Protein AF-A0A971FW76-F1 (afdb_monomer_lite)

Foldseek 3Di:
DDDDDPPPVVVPPPPPPPVQAPQEDQPQLPAAKWWFWDWDQPPVVRDIDIGTAQWIWHQHSRFWIWIWGADPVRDIDTQWTFGKAAPDSFKIKTQTQGGNDPDDHRWIKIWGWDADPVSQKIWIWIATPVGDIDITIIGGDDDDDPPPDPDDDPDDD

Structure (mmCIF, N/CA/C/O backbone):
data_AF-A0A971FW76-F1
#
_entry.id   AF-A0A971FW76-F1
#
loop_
_atom_site.group_PDB
_atom_site.id
_atom_site.type_symbol
_atom_site.label_atom_id
_atom_site.label_alt_id
_atom_site.label_comp_id
_atom_site.label_asym_id
_atom_site.label_entity_id
_atom_site.label_seq_id
_atom_site.pdbx_PDB_ins_code
_atom_site.Cartn_x
_atom_site.Cartn_y
_atom_site.Cartn_z
_atom_site.occupancy
_atom_site.B_iso_or_equiv
_atom_site.auth_seq_id
_atom_site.auth_comp_id
_atom_site.auth_asym_id
_atom_site.auth_atom_id
_atom_site.pdbx_PDB_model_num
ATOM 1 N N . MET A 1 1 ? 33.854 -49.299 -31.188 1.00 45.31 1 MET A N 1
ATOM 2 C CA . MET A 1 1 ? 33.799 -47.838 -31.469 1.00 45.31 1 MET A CA 1
ATOM 3 C C . MET A 1 1 ? 32.559 -47.597 -32.331 1.00 45.31 1 MET A C 1
ATOM 5 O O . MET A 1 1 ? 32.431 -48.303 -33.309 1.00 45.31 1 MET A O 1
ATOM 9 N N . LYS A 1 2 ? 31.585 -46.722 -32.056 1.00 44.00 2 LYS A N 1
ATOM 10 C CA . LYS A 1 2 ? 31.624 -45.377 -31.468 1.00 44.00 2 LYS A CA 1
ATOM 11 C C . LYS A 1 2 ? 30.320 -45.112 -30.683 1.00 44.00 2 LYS A C 1
ATOM 13 O O . LYS A 1 2 ? 29.250 -45.010 -31.266 1.00 44.00 2 LYS A O 1
ATOM 18 N N . ARG A 1 3 ? 30.441 -44.955 -29.361 1.00 52.47 3 ARG A N 1
ATOM 19 C CA . ARG A 1 3 ? 29.464 -44.281 -28.492 1.00 52.47 3 ARG A CA 1
ATOM 20 C C . ARG A 1 3 ? 29.578 -42.777 -28.744 1.00 52.47 3 ARG A C 1
ATOM 22 O O . ARG A 1 3 ? 30.496 -42.182 -28.196 1.00 52.47 3 ARG A O 1
ATOM 29 N N . LYS A 1 4 ? 28.732 -42.168 -29.577 1.00 52.41 4 LYS A N 1
ATOM 30 C CA . LYS A 1 4 ? 28.634 -40.698 -29.691 1.00 52.41 4 LYS A CA 1
ATOM 31 C C . LYS A 1 4 ? 27.266 -40.284 -30.245 1.00 52.41 4 LYS A C 1
ATOM 33 O O . LYS A 1 4 ? 27.187 -39.977 -31.423 1.00 52.41 4 LYS A O 1
ATOM 38 N N . SER A 1 5 ? 26.207 -40.302 -29.431 1.00 56.69 5 SER A N 1
ATOM 39 C CA . SER A 1 5 ? 25.064 -39.382 -29.630 1.00 56.69 5 SER A CA 1
ATOM 40 C C . SER A 1 5 ? 24.072 -39.363 -28.455 1.00 56.69 5 SER A C 1
ATOM 42 O O . SER A 1 5 ? 22.863 -39.372 -28.640 1.00 56.69 5 SER A O 1
ATOM 44 N N . ILE A 1 6 ? 24.565 -39.359 -27.215 1.00 56.38 6 ILE A N 1
ATOM 45 C CA . ILE A 1 6 ? 23.735 -39.047 -26.038 1.00 56.38 6 ILE A CA 1
ATOM 46 C C . ILE A 1 6 ? 24.463 -37.944 -25.282 1.00 56.38 6 ILE A C 1
ATOM 48 O O . ILE A 1 6 ? 25.078 -38.200 -24.259 1.00 56.38 6 ILE A O 1
ATOM 52 N N . LEU A 1 7 ? 24.551 -36.750 -25.863 1.00 54.66 7 LEU A N 1
ATOM 53 C CA . LEU A 1 7 ? 25.149 -35.593 -25.180 1.00 54.66 7 LEU A CA 1
ATOM 54 C C . LEU A 1 7 ? 24.599 -34.240 -25.659 1.00 54.66 7 LEU A C 1
ATOM 56 O O . LEU A 1 7 ? 25.025 -33.216 -25.144 1.00 54.66 7 LEU A O 1
ATOM 60 N N . LEU A 1 8 ? 23.634 -34.210 -26.591 1.00 50.28 8 LEU A N 1
ATOM 61 C CA . LEU A 1 8 ? 23.098 -32.946 -27.120 1.00 50.28 8 LEU A CA 1
ATOM 62 C C . LEU A 1 8 ? 21.711 -32.565 -26.571 1.00 50.28 8 LEU A C 1
ATOM 64 O O . LEU A 1 8 ? 21.300 -31.420 -26.700 1.00 50.28 8 LEU A O 1
ATOM 68 N N . SER A 1 9 ? 21.006 -33.481 -25.905 1.00 48.72 9 SER A N 1
ATOM 69 C CA . SER A 1 9 ? 19.658 -33.242 -25.362 1.00 48.72 9 SER A CA 1
ATOM 70 C C . SER A 1 9 ? 19.626 -32.744 -23.909 1.00 48.72 9 SER A C 1
ATOM 72 O O . SER A 1 9 ? 18.560 -32.395 -23.416 1.00 48.72 9 SER A O 1
ATOM 74 N N . VAL A 1 10 ? 20.772 -32.654 -23.224 1.00 52.72 10 VAL A N 1
ATOM 75 C CA . VAL A 1 10 ? 20.847 -32.167 -21.827 1.00 52.72 10 VAL A CA 1
ATOM 76 C C . VAL A 1 10 ? 21.120 -30.653 -21.748 1.00 52.72 10 VAL A C 1
ATOM 78 O O . VAL A 1 10 ? 20.934 -30.046 -20.699 1.00 52.72 10 VAL A O 1
ATOM 81 N N . LEU A 1 11 ? 21.478 -30.000 -22.860 1.00 50.06 11 LEU A N 1
ATOM 82 C CA . LEU A 1 11 ? 21.847 -28.576 -22.869 1.00 50.06 11 LEU A CA 1
ATOM 83 C C . LEU A 1 11 ? 20.645 -27.602 -22.898 1.00 50.06 11 LEU A C 1
ATOM 85 O O . LEU A 1 11 ? 20.834 -26.398 -22.770 1.00 50.06 11 LEU A O 1
ATOM 89 N N . LEU A 1 12 ? 19.410 -28.095 -23.051 1.00 49.81 12 LEU A N 1
ATOM 90 C CA . LEU A 1 12 ? 18.204 -27.253 -23.159 1.00 49.81 12 LEU A CA 1
ATOM 91 C C . LEU A 1 12 ? 17.473 -27.003 -21.826 1.00 49.81 12 LEU A C 1
ATOM 93 O O . LEU A 1 12 ? 16.486 -26.276 -21.812 1.00 49.81 12 LEU A O 1
ATOM 97 N N . MET A 1 13 ? 17.939 -27.560 -20.703 1.00 53.41 13 MET A N 1
ATOM 98 C CA . MET A 1 13 ? 17.270 -27.397 -19.398 1.00 53.41 13 MET A CA 1
ATOM 99 C C . MET A 1 13 ? 17.861 -26.300 -18.496 1.00 53.41 13 MET A C 1
ATOM 101 O O . MET A 1 13 ? 17.378 -26.112 -17.384 1.00 53.41 13 MET A O 1
ATOM 105 N N . SER A 1 14 ? 18.887 -25.563 -18.929 1.00 51.84 14 SER A N 1
ATOM 106 C CA . SER A 1 14 ? 19.728 -24.799 -17.993 1.00 51.84 14 SER A CA 1
ATOM 107 C C . SER A 1 14 ? 19.626 -23.271 -18.022 1.00 51.84 14 SER A C 1
ATOM 109 O O . SER A 1 14 ? 20.433 -22.639 -17.350 1.00 51.84 14 SER A O 1
ATOM 111 N N . VAL A 1 15 ? 18.661 -22.637 -18.704 1.00 51.62 15 VAL A N 1
ATOM 112 C CA . VAL A 1 15 ? 18.449 -21.181 -18.526 1.00 51.62 15 VAL A CA 1
ATOM 113 C C . VAL A 1 15 ? 16.982 -20.769 -18.668 1.00 51.62 15 VAL A C 1
ATOM 115 O O . VAL A 1 15 ? 16.616 -19.935 -19.489 1.00 51.62 15 VAL A O 1
ATOM 118 N N . VAL A 1 16 ? 16.118 -21.316 -17.819 1.00 48.31 16 VAL A N 1
ATOM 119 C CA . VAL A 1 16 ? 14.984 -20.519 -17.342 1.00 48.31 16 VAL A CA 1
ATOM 120 C C . VAL A 1 16 ? 15.162 -20.372 -15.843 1.00 48.31 16 VAL A C 1
ATOM 122 O O . VAL A 1 16 ? 14.453 -20.969 -15.041 1.00 48.31 16 VAL A O 1
ATOM 125 N N . SER A 1 17 ? 16.150 -19.572 -15.439 1.00 46.78 17 SER A N 1
ATOM 126 C CA . SER A 1 17 ? 16.066 -18.905 -14.145 1.00 46.78 17 SER A CA 1
ATOM 127 C C . SER A 1 17 ? 14.928 -17.894 -14.257 1.00 46.78 17 SER A C 1
ATOM 129 O O . SER A 1 17 ? 15.147 -16.695 -14.427 1.00 46.78 17 SER A O 1
ATOM 131 N N . VAL A 1 18 ? 13.690 -18.398 -14.237 1.00 49.69 18 VAL A N 1
ATOM 132 C CA . VAL A 1 18 ? 12.551 -17.600 -13.813 1.00 49.69 18 VAL A CA 1
ATOM 133 C C . VAL A 1 18 ? 12.975 -17.117 -12.439 1.00 49.69 18 VAL A C 1
ATOM 135 O O . VAL A 1 18 ? 13.162 -17.927 -11.530 1.00 49.69 18 VAL A O 1
ATOM 138 N N . PHE A 1 19 ? 13.215 -15.818 -12.302 1.00 51.91 19 PHE A N 1
ATOM 139 C CA . PHE A 1 19 ? 13.210 -15.176 -11.001 1.00 51.91 19 PHE A CA 1
ATOM 140 C C . PHE A 1 19 ? 11.798 -15.396 -10.461 1.00 51.91 19 PHE A C 1
ATOM 142 O O . PHE A 1 19 ? 10.895 -14.603 -10.717 1.00 51.91 19 PHE A O 1
ATOM 149 N N . ALA A 1 20 ? 11.572 -16.559 -9.848 1.00 50.69 20 ALA A N 1
ATOM 150 C CA . ALA A 1 20 ? 10.327 -16.900 -9.205 1.00 50.69 20 ALA A CA 1
ATOM 151 C C . ALA A 1 20 ? 10.217 -15.915 -8.053 1.00 50.69 20 ALA A C 1
ATOM 153 O O . ALA A 1 20 ? 10.894 -16.062 -7.034 1.00 50.69 20 ALA A O 1
ATOM 154 N N . GLN A 1 21 ? 9.463 -14.844 -8.286 1.00 55.81 21 GLN A N 1
ATOM 155 C CA . GLN A 1 21 ? 9.207 -13.838 -7.281 1.00 55.81 21 GLN A CA 1
ATOM 156 C C . GLN A 1 21 ? 8.674 -14.565 -6.052 1.00 55.81 21 GLN A C 1
ATOM 158 O O . GLN A 1 21 ? 7.716 -15.338 -6.145 1.00 55.81 21 GLN A O 1
ATOM 163 N N . LYS A 1 22 ? 9.347 -14.384 -4.916 1.00 65.38 22 LYS A N 1
ATOM 164 C CA . LYS A 1 22 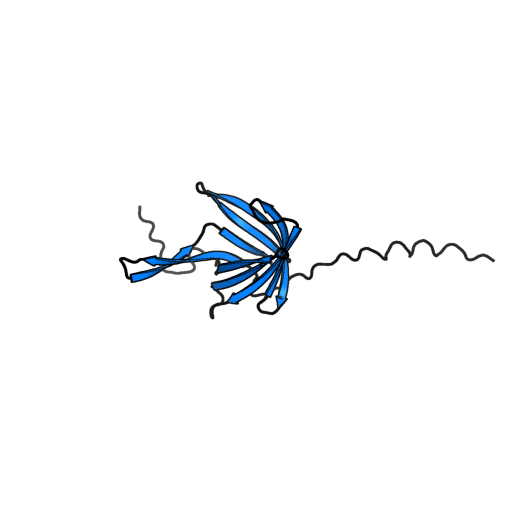? 8.951 -15.053 -3.688 1.00 65.38 22 LYS A CA 1
ATOM 165 C C . LYS A 1 22 ? 7.589 -14.497 -3.300 1.00 65.38 22 LYS A C 1
ATOM 167 O O . LYS A 1 22 ? 7.472 -13.316 -2.982 1.00 65.38 22 LYS A O 1
ATOM 172 N N . ALA A 1 23 ? 6.563 -15.342 -3.375 1.00 65.00 23 ALA A N 1
ATOM 173 C CA . ALA A 1 23 ? 5.240 -14.958 -2.918 1.00 65.00 23 ALA A CA 1
ATOM 174 C C . ALA A 1 23 ? 5.346 -14.477 -1.455 1.00 65.00 23 ALA A C 1
ATOM 176 O O . ALA A 1 23 ? 6.087 -15.086 -0.667 1.00 65.00 23 ALA A O 1
ATOM 177 N N . PRO A 1 24 ? 4.655 -13.385 -1.089 1.00 66.44 24 PRO A N 1
ATOM 178 C CA . PRO A 1 24 ? 4.588 -12.921 0.287 1.00 66.44 24 PRO A CA 1
ATOM 179 C C . PRO A 1 24 ? 4.187 -14.045 1.243 1.00 66.44 24 PRO A C 1
ATOM 181 O O . PRO A 1 24 ? 3.434 -14.954 0.886 1.00 66.44 24 PRO A O 1
ATOM 184 N N . LYS A 1 25 ? 4.664 -13.976 2.491 1.00 73.31 25 LYS A N 1
ATOM 185 C CA . LYS A 1 25 ? 4.143 -14.869 3.529 1.00 73.31 25 LYS A CA 1
ATOM 186 C C . LYS A 1 25 ? 2.648 -14.585 3.703 1.00 73.31 25 LYS A C 1
ATOM 188 O O . LYS A 1 25 ? 2.245 -13.423 3.733 1.00 73.31 25 LYS A O 1
ATOM 193 N N . ALA A 1 26 ? 1.837 -15.635 3.825 1.00 73.50 26 ALA A N 1
ATOM 194 C CA . ALA A 1 26 ? 0.380 -15.513 3.911 1.00 73.50 26 ALA A CA 1
ATOM 195 C C . ALA A 1 26 ? -0.106 -14.669 5.112 1.00 73.50 26 ALA A C 1
ATOM 197 O O . ALA A 1 26 ? -1.227 -14.171 5.092 1.00 73.50 26 ALA A O 1
ATOM 198 N N . ASP A 1 27 ? 0.737 -14.489 6.130 1.00 83.75 27 ASP A N 1
ATOM 199 C CA . ASP A 1 27 ? 0.510 -13.726 7.362 1.00 83.75 27 ASP A CA 1
ATOM 200 C C . ASP A 1 27 ? 1.131 -12.315 7.347 1.00 83.75 27 ASP A C 1
ATOM 202 O O . ASP A 1 27 ? 1.189 -11.642 8.375 1.00 83.75 27 ASP A O 1
ATOM 206 N N . SER A 1 28 ? 1.598 -11.843 6.190 1.00 92.12 28 SER A N 1
ATOM 207 C CA . SER A 1 28 ? 2.216 -10.525 6.060 1.00 92.12 28 SER A CA 1
ATOM 208 C C . SER A 1 28 ? 1.270 -9.389 6.495 1.00 92.12 28 SER A C 1
ATOM 210 O O . SER A 1 28 ? 0.143 -9.310 5.992 1.00 92.12 28 SER A O 1
ATOM 212 N N . PRO A 1 29 ? 1.715 -8.439 7.348 1.00 93.06 29 PRO A N 1
ATOM 213 C CA . PRO A 1 29 ? 0.866 -7.338 7.818 1.00 93.06 29 PRO A CA 1
ATOM 214 C C . PRO A 1 29 ? 0.445 -6.390 6.685 1.00 93.06 29 PRO A C 1
ATOM 216 O O . PRO A 1 29 ? -0.575 -5.703 6.793 1.00 93.06 29 PRO A O 1
ATOM 219 N N . PHE A 1 30 ? 1.201 -6.390 5.582 1.00 95.69 30 PHE A N 1
ATOM 220 C CA . PHE A 1 30 ? 0.953 -5.591 4.385 1.00 95.69 30 PHE A CA 1
ATOM 221 C C . PHE A 1 30 ? -0.253 -6.072 3.580 1.00 95.69 30 PHE A C 1
ATOM 223 O O . PHE A 1 30 ? -0.919 -5.255 2.945 1.00 95.69 30 PHE A O 1
ATOM 230 N N . ILE A 1 31 ? -0.557 -7.373 3.613 1.00 95.25 31 ILE A N 1
ATOM 231 C CA . ILE A 1 31 ? -1.648 -7.953 2.826 1.00 95.25 31 ILE A CA 1
ATOM 232 C C . ILE A 1 31 ? -2.974 -7.280 3.194 1.00 95.25 31 ILE A C 1
ATOM 234 O O . ILE A 1 31 ? -3.345 -7.158 4.370 1.00 95.25 31 ILE A O 1
ATOM 238 N N . GLY A 1 32 ? -3.706 -6.865 2.161 1.00 94.50 32 GLY A N 1
ATOM 239 C CA . GLY A 1 32 ? -5.030 -6.274 2.290 1.00 94.50 32 GLY A CA 1
ATOM 240 C C . GLY A 1 32 ? -5.293 -5.131 1.317 1.00 94.50 32 GLY A C 1
ATOM 241 O O . GLY A 1 32 ? -4.522 -4.856 0.395 1.00 94.50 32 GLY A O 1
ATOM 242 N N . ILE A 1 33 ? -6.426 -4.473 1.549 1.00 96.38 33 ILE A N 1
ATOM 243 C CA . ILE A 1 33 ? -6.822 -3.244 0.869 1.00 96.38 33 ILE A CA 1
ATOM 244 C C . ILE A 1 33 ? -6.593 -2.096 1.847 1.00 96.38 33 ILE A C 1
ATOM 246 O O . ILE A 1 33 ? -7.049 -2.135 2.989 1.00 96.38 33 ILE A O 1
ATOM 250 N N . TRP A 1 34 ? -5.891 -1.075 1.386 1.00 96.56 34 TRP A N 1
ATOM 251 C CA . TRP A 1 34 ? -5.495 0.088 2.159 1.00 96.56 34 TRP A CA 1
ATOM 252 C C . TRP A 1 34 ? -6.020 1.335 1.473 1.00 96.56 34 TRP A C 1
ATOM 254 O O . TRP A 1 34 ? -5.712 1.579 0.313 1.00 96.56 34 TRP A O 1
ATOM 264 N N . GLN A 1 35 ? -6.813 2.131 2.172 1.00 95.69 35 GLN A N 1
ATOM 265 C CA . GLN A 1 35 ? -7.321 3.394 1.659 1.00 95.69 35 GLN A CA 1
ATOM 266 C C . GLN A 1 35 ? -6.411 4.529 2.104 1.00 95.69 35 GLN A C 1
ATOM 268 O O . GLN A 1 35 ? -6.046 4.607 3.278 1.00 95.69 35 GLN A O 1
ATOM 273 N N . TYR A 1 36 ? -6.062 5.419 1.181 1.00 93.75 36 TYR A N 1
ATOM 274 C CA . TYR A 1 36 ? -5.328 6.623 1.531 1.00 93.75 36 TYR A CA 1
ATOM 275 C C . TYR A 1 36 ? -6.197 7.487 2.449 1.00 93.75 36 TYR A C 1
ATOM 277 O O . TYR A 1 36 ? -7.357 7.777 2.142 1.00 93.75 36 TYR A O 1
ATOM 285 N N . CYS A 1 37 ? -5.664 7.853 3.606 1.00 90.31 37 CYS A N 1
ATOM 286 C CA . CYS A 1 37 ? -6.378 8.613 4.617 1.00 90.31 37 CYS A CA 1
ATOM 287 C C . CYS A 1 37 ? -5.477 9.700 5.199 1.00 90.31 37 CYS A C 1
ATOM 289 O O . CYS A 1 37 ? -4.269 9.723 5.001 1.00 90.31 37 CYS A O 1
ATOM 291 N N . GLY A 1 38 ? -6.074 10.651 5.897 1.00 84.06 38 GLY A N 1
ATOM 292 C CA . GLY A 1 38 ? -5.356 11.742 6.533 1.00 84.06 38 GLY A CA 1
ATOM 293 C C . GLY A 1 38 ? -6.178 12.329 7.660 1.00 84.06 38 GLY A C 1
ATOM 294 O O . GLY A 1 38 ? -7.290 11.875 7.931 1.00 84.06 38 GLY A O 1
ATOM 295 N N . ALA A 1 39 ? -5.635 13.350 8.305 1.00 73.38 39 ALA A N 1
ATOM 296 C CA . ALA A 1 39 ? -6.377 14.133 9.272 1.00 73.38 39 ALA A CA 1
ATOM 297 C C . ALA A 1 39 ? -6.732 15.494 8.678 1.00 73.38 39 ALA A C 1
ATOM 299 O O . ALA A 1 39 ? -5.867 16.169 8.117 1.00 73.38 39 ALA A O 1
ATOM 300 N N . ARG A 1 40 ? -7.982 15.919 8.849 1.00 71.38 40 ARG A N 1
ATOM 301 C CA . ARG A 1 40 ? -8.367 17.322 8.709 1.00 71.38 40 ARG A CA 1
ATOM 302 C C . ARG A 1 40 ? -8.642 17.906 10.081 1.00 71.38 40 ARG A C 1
ATOM 304 O O . ARG A 1 40 ? -9.256 17.263 10.928 1.00 71.38 40 ARG A O 1
ATOM 311 N N . ILE A 1 41 ? -8.164 19.128 10.279 1.00 68.38 41 ILE A N 1
ATOM 312 C CA . ILE A 1 41 ? -8.475 19.921 11.462 1.00 68.38 41 ILE A CA 1
ATOM 313 C C . ILE A 1 41 ? -9.719 20.735 11.126 1.00 68.38 41 ILE A C 1
ATOM 315 O O . ILE A 1 41 ? -9.700 21.531 10.186 1.00 68.38 41 ILE A O 1
ATOM 319 N N . ASN A 1 42 ? -10.791 20.530 11.883 1.00 70.56 42 ASN A N 1
ATOM 320 C CA . ASN A 1 42 ? -11.929 21.432 11.885 1.00 70.56 42 ASN A CA 1
ATOM 321 C C . ASN A 1 42 ? -11.624 22.562 12.878 1.00 70.56 42 ASN A C 1
ATOM 323 O O . ASN A 1 42 ? -11.653 22.357 14.091 1.00 70.56 42 ASN A O 1
ATOM 327 N N . LEU A 1 43 ? -11.281 23.741 12.353 1.00 72.75 43 LEU A N 1
ATOM 328 C CA . LEU A 1 43 ? -10.873 24.895 13.162 1.00 72.75 43 LEU A CA 1
ATOM 329 C C . LEU A 1 43 ? -12.017 25.448 14.022 1.00 72.75 43 LEU A C 1
ATOM 331 O O . LEU A 1 43 ? -11.764 25.942 15.116 1.00 72.75 43 LEU A O 1
ATOM 335 N N . GLU A 1 44 ? -13.260 25.340 13.557 1.00 79.19 44 GLU A N 1
ATOM 336 C CA . GLU A 1 44 ? -14.432 25.849 14.277 1.00 79.19 44 GLU A CA 1
ATOM 337 C C . GLU A 1 44 ? -14.817 24.929 15.437 1.00 79.19 44 GLU A C 1
ATOM 339 O O . GLU A 1 44 ? -15.130 25.392 16.531 1.00 79.19 44 GLU A O 1
ATOM 344 N N . ALA A 1 45 ? -14.739 23.615 15.220 1.00 76.81 45 ALA A N 1
ATOM 345 C CA . ALA A 1 45 ? -15.073 22.619 16.234 1.00 76.81 45 ALA A CA 1
ATOM 346 C C . ALA A 1 45 ? -13.891 22.253 17.149 1.00 76.81 45 ALA A C 1
ATOM 348 O O . ALA A 1 45 ? -14.085 21.547 18.136 1.00 76.81 45 ALA A O 1
ATOM 349 N N . SER A 1 46 ? -12.667 22.699 16.834 1.00 78.88 46 SER A N 1
ATOM 350 C CA . SER A 1 46 ? -11.430 22.247 17.496 1.00 78.88 46 SER A CA 1
ATOM 351 C C . SER A 1 46 ? -11.290 20.716 17.528 1.00 78.88 46 SER A C 1
ATOM 353 O O . SER A 1 46 ? -10.713 20.149 18.456 1.00 78.88 46 SER A O 1
ATOM 355 N N . THR A 1 47 ? -11.825 20.032 16.512 1.00 74.81 47 THR A N 1
ATOM 356 C CA . THR A 1 47 ? -11.779 18.571 16.380 1.00 74.81 47 THR A CA 1
ATOM 357 C C . THR A 1 47 ? -10.876 18.143 15.229 1.00 74.81 47 THR A C 1
ATOM 359 O O . THR A 1 47 ? -10.663 18.865 14.251 1.00 74.81 47 THR A O 1
ATOM 362 N N . GLN A 1 48 ? -10.330 16.933 15.351 1.00 75.00 48 GLN A N 1
ATOM 363 C CA . GLN A 1 48 ? -9.566 16.277 14.299 1.00 75.00 48 GLN A CA 1
ATOM 364 C C . GLN A 1 48 ? -10.398 15.133 13.723 1.00 75.00 48 GLN A C 1
ATOM 366 O O . GLN A 1 48 ? -10.774 14.207 14.440 1.00 75.00 48 GLN A O 1
ATOM 371 N N . GLU A 1 49 ? -10.663 15.185 12.422 1.00 78.56 49 GLU A N 1
ATOM 372 C CA . GLU A 1 49 ? -11.432 14.165 11.715 1.00 78.56 49 GLU A CA 1
ATOM 373 C C . GLU A 1 49 ? -10.529 13.379 10.767 1.00 78.56 49 GLU A C 1
ATOM 375 O O . GLU A 1 49 ? -9.670 13.942 10.079 1.00 78.56 49 GLU A O 1
ATOM 380 N N . VAL A 1 50 ? -10.727 12.059 10.714 1.00 77.75 50 VAL A N 1
ATOM 381 C CA . VAL A 1 50 ? -10.069 11.221 9.709 1.00 77.75 50 VAL A CA 1
ATOM 382 C C . VAL A 1 50 ? -10.805 11.397 8.392 1.00 77.75 50 VAL A C 1
ATOM 384 O O . VAL A 1 50 ? -11.983 11.066 8.278 1.00 77.75 50 VAL A O 1
ATOM 387 N N . THR A 1 51 ? -10.096 11.880 7.380 1.00 85.12 51 THR A N 1
ATOM 388 C CA . THR A 1 51 ? -10.619 11.959 6.019 1.00 85.12 51 THR A CA 1
ATOM 389 C C . THR A 1 51 ? -10.053 10.854 5.163 1.00 85.12 51 THR A C 1
ATOM 391 O O . THR A 1 51 ? -8.849 10.600 5.188 1.00 85.12 51 THR A O 1
ATOM 394 N N . TYR A 1 52 ? -10.918 10.255 4.359 1.00 87.38 52 TYR A N 1
ATOM 395 C CA . TYR A 1 52 ? -10.570 9.181 3.448 1.00 87.38 52 TYR A CA 1
ATOM 396 C C . TYR A 1 52 ? -10.553 9.709 2.015 1.00 87.38 52 TYR A C 1
ATOM 398 O O . TYR A 1 52 ? -11.507 10.346 1.566 1.00 87.38 52 TYR A O 1
ATOM 406 N N . ALA A 1 53 ? -9.461 9.466 1.298 1.00 89.44 53 ALA A N 1
ATOM 407 C CA . ALA A 1 53 ? -9.352 9.789 -0.115 1.00 89.44 53 ALA A CA 1
ATOM 408 C C . ALA A 1 53 ? -9.971 8.677 -0.972 1.00 89.44 53 ALA A C 1
ATOM 410 O O . ALA A 1 53 ? -10.187 7.551 -0.522 1.00 89.44 53 ALA A O 1
ATOM 411 N N . SER A 1 54 ? -10.216 8.970 -2.248 1.00 90.88 54 SER A N 1
ATOM 412 C CA . SER A 1 54 ? -10.751 7.991 -3.198 1.00 90.88 54 SER A CA 1
ATOM 413 C C . SER A 1 54 ? -9.707 7.000 -3.730 1.00 90.88 54 SER A C 1
ATOM 415 O O . SER A 1 54 ? -9.996 6.285 -4.685 1.00 90.88 54 SER A O 1
ATOM 417 N N . VAL A 1 55 ? -8.507 6.961 -3.140 1.00 92.88 55 VAL A N 1
ATOM 418 C CA . VAL A 1 55 ? -7.357 6.164 -3.588 1.00 92.88 55 VAL A CA 1
ATOM 419 C C . VAL A 1 55 ? -7.152 4.959 -2.675 1.00 92.88 55 VAL A C 1
ATOM 421 O O . VAL A 1 55 ? -7.166 5.085 -1.451 1.00 92.88 55 VAL A O 1
ATOM 424 N N . PHE A 1 56 ? -6.919 3.801 -3.284 1.00 96.19 56 PHE A N 1
ATOM 425 C CA . PHE A 1 56 ? -6.735 2.517 -2.624 1.00 96.19 56 PHE A CA 1
ATOM 426 C C . PHE A 1 56 ? -5.464 1.842 -3.134 1.00 96.19 56 PHE A C 1
ATOM 428 O O . PHE A 1 56 ? -5.222 1.809 -4.337 1.00 96.19 56 PHE A O 1
ATOM 435 N N . LYS A 1 57 ? -4.690 1.257 -2.226 1.00 96.81 57 LYS A N 1
ATOM 436 C CA . LYS A 1 57 ? -3.572 0.353 -2.495 1.00 96.81 57 LYS A CA 1
ATOM 437 C C . LYS A 1 57 ? -3.990 -1.065 -2.122 1.00 96.81 57 LYS A C 1
ATOM 439 O O . LYS A 1 57 ? -4.549 -1.295 -1.052 1.00 96.81 57 LYS A O 1
ATOM 444 N N . ILE A 1 58 ? -3.731 -2.017 -3.005 1.00 97.38 58 ILE A N 1
ATOM 445 C CA . ILE A 1 58 ? -4.145 -3.412 -2.870 1.00 97.38 58 ILE A CA 1
ATOM 446 C C . ILE A 1 58 ? -2.893 -4.277 -2.949 1.00 97.38 58 ILE A C 1
ATOM 448 O O . ILE A 1 58 ? -2.232 -4.316 -3.987 1.00 97.38 58 ILE A O 1
ATOM 452 N N . LEU A 1 59 ? -2.589 -4.972 -1.854 1.00 96.75 59 LEU A N 1
ATOM 453 C CA . LEU A 1 59 ? -1.454 -5.884 -1.728 1.00 96.75 59 LEU A CA 1
ATOM 454 C C . LEU A 1 59 ? -1.997 -7.301 -1.556 1.00 96.75 59 LEU A C 1
ATOM 456 O O . LEU A 1 59 ? -2.536 -7.655 -0.504 1.00 96.75 59 LEU A O 1
ATOM 460 N N . GLN A 1 60 ? -1.917 -8.097 -2.622 1.00 94.75 60 GLN A N 1
ATOM 461 C CA . GLN A 1 60 ? -2.468 -9.449 -2.640 1.00 94.75 60 GLN A CA 1
ATOM 462 C C . GLN A 1 60 ? -1.486 -10.473 -2.043 1.00 94.75 60 GLN A C 1
ATOM 464 O O . GLN A 1 60 ? -0.273 -10.298 -2.185 1.00 94.75 60 GLN A O 1
ATOM 469 N N . PRO A 1 61 ? -1.982 -11.571 -1.435 1.00 92.88 61 PRO A N 1
ATOM 470 C CA . PRO A 1 61 ? -1.133 -12.642 -0.903 1.00 92.88 61 PRO A CA 1
ATOM 471 C C . PRO A 1 61 ? -0.239 -13.322 -1.946 1.00 92.88 61 PRO A C 1
ATOM 473 O O . PRO A 1 61 ? 0.793 -13.879 -1.596 1.00 92.88 61 PRO A O 1
ATOM 476 N N . ASP A 1 62 ? -0.623 -13.286 -3.223 1.00 92.62 62 ASP A N 1
ATOM 477 C CA . ASP A 1 62 ? 0.145 -13.860 -4.333 1.00 92.62 62 ASP A CA 1
ATOM 478 C C . ASP A 1 62 ? 1.244 -12.920 -4.864 1.00 92.62 62 ASP A C 1
ATOM 480 O O . ASP A 1 62 ? 1.894 -13.229 -5.861 1.00 92.62 62 ASP A O 1
ATOM 484 N N . GLY A 1 63 ? 1.465 -11.776 -4.208 1.00 94.06 63 GLY A N 1
ATOM 485 C CA . GLY A 1 63 ? 2.496 -10.809 -4.577 1.00 94.06 63 GLY A CA 1
ATOM 486 C C . GLY A 1 63 ? 2.061 -9.801 -5.634 1.00 94.06 63 GLY A C 1
ATOM 487 O O . GLY A 1 63 ? 2.886 -9.002 -6.065 1.00 94.06 63 GLY A O 1
ATOM 488 N N . LYS A 1 64 ? 0.793 -9.774 -6.058 1.00 95.88 64 LYS A N 1
ATOM 489 C CA . LYS A 1 64 ? 0.296 -8.728 -6.967 1.00 95.88 64 LYS A CA 1
ATOM 490 C C . LYS A 1 64 ? -0.001 -7.425 -6.228 1.00 95.88 64 LYS A C 1
ATOM 492 O O . LYS A 1 64 ? -0.501 -7.429 -5.100 1.00 95.88 64 LYS A O 1
ATOM 497 N N . LEU A 1 65 ? 0.301 -6.312 -6.889 1.00 96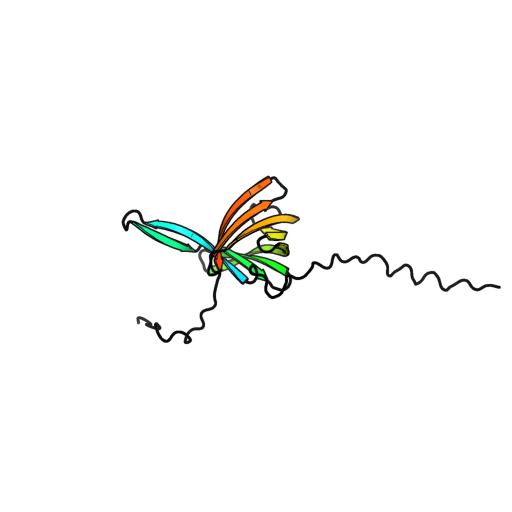.00 65 LEU A N 1
ATOM 498 C CA . LEU A 1 65 ? 0.093 -4.946 -6.417 1.00 96.00 65 LEU A CA 1
ATOM 499 C C . LEU A 1 65 ? -0.820 -4.201 -7.390 1.00 96.00 65 LEU A C 1
ATOM 501 O O . LEU A 1 65 ? -0.572 -4.200 -8.597 1.00 96.00 65 LEU A O 1
ATOM 505 N N . TYR A 1 66 ? -1.794 -3.477 -6.841 1.00 96.81 66 TYR A N 1
ATOM 506 C CA . TYR A 1 66 ? -2.584 -2.509 -7.594 1.00 96.81 66 TYR A CA 1
ATOM 507 C C . TYR A 1 66 ? -2.791 -1.227 -6.795 1.00 96.81 66 TYR A C 1
ATOM 509 O O . TYR A 1 66 ? -3.049 -1.294 -5.594 1.00 96.81 66 TYR A O 1
ATOM 517 N N . ASN A 1 67 ? -2.785 -0.075 -7.466 1.00 95.38 67 ASN A N 1
ATOM 518 C CA . ASN A 1 67 ? -3.411 1.129 -6.923 1.00 95.38 67 ASN A CA 1
ATOM 519 C C . ASN A 1 67 ? -4.633 1.490 -7.770 1.00 95.38 67 ASN A C 1
ATOM 521 O O . ASN A 1 67 ? -4.568 1.515 -9.001 1.00 95.38 67 ASN A O 1
ATOM 525 N N . MET A 1 68 ? -5.740 1.783 -7.100 1.00 95.25 68 MET A N 1
ATOM 526 C CA . MET A 1 68 ? -7.037 2.096 -7.688 1.00 95.25 68 MET A CA 1
ATOM 527 C C . MET A 1 68 ? -7.514 3.460 -7.201 1.00 95.25 68 MET A C 1
ATOM 529 O O . MET A 1 68 ? -7.283 3.821 -6.049 1.00 95.25 68 MET A O 1
ATOM 533 N N . GLN A 1 69 ? -8.219 4.200 -8.049 1.00 93.31 69 GLN A N 1
ATOM 534 C CA . GLN A 1 69 ? -8.895 5.430 -7.655 1.00 93.31 69 GLN A CA 1
ATOM 535 C C . GLN A 1 69 ? -10.357 5.426 -8.108 1.00 93.31 69 GLN A C 1
ATOM 537 O O . GLN A 1 69 ? -10.655 5.025 -9.235 1.00 93.31 69 GLN A O 1
ATOM 542 N N . PHE A 1 70 ? -11.261 5.910 -7.249 1.00 92.19 70 PHE A N 1
ATOM 543 C CA . PHE A 1 70 ? -12.614 6.283 -7.662 1.00 92.19 70 PHE A CA 1
ATOM 544 C C . PHE A 1 70 ? -12.658 7.728 -8.164 1.00 92.19 70 PHE A C 1
ATOM 546 O O . PHE A 1 70 ? -12.197 8.660 -7.493 1.00 92.19 70 PHE A O 1
ATOM 553 N N . GLY A 1 71 ? -13.241 7.903 -9.345 1.00 88.56 71 GLY A N 1
ATOM 554 C CA . GLY A 1 71 ? -13.557 9.189 -9.943 1.00 88.56 71 GLY A CA 1
ATOM 555 C C . GLY A 1 71 ? -14.908 9.755 -9.480 1.00 88.56 71 GLY A C 1
ATOM 556 O O . GLY A 1 71 ? -15.702 9.059 -8.840 1.00 88.56 71 GLY A O 1
ATOM 557 N N . PRO A 1 72 ? -15.217 11.013 -9.843 1.00 81.12 72 PRO A N 1
ATOM 558 C CA . PRO A 1 72 ? -16.378 11.750 -9.332 1.00 81.12 72 PRO A CA 1
ATOM 559 C C . PRO A 1 72 ? -17.754 11.146 -9.648 1.00 81.12 72 PRO A C 1
ATOM 561 O O . PRO A 1 72 ? -18.733 11.518 -9.011 1.00 81.12 72 PRO A O 1
ATOM 564 N N . LYS A 1 73 ? -17.862 10.242 -10.632 1.00 87.31 73 LYS A N 1
ATOM 565 C CA . LYS A 1 73 ? -19.129 9.592 -11.015 1.00 87.31 73 LYS A CA 1
ATOM 566 C C . LYS A 1 73 ? -19.104 8.081 -10.771 1.00 87.31 73 LYS A C 1
ATOM 568 O O . LYS A 1 73 ? -19.742 7.325 -11.496 1.00 87.31 73 LYS A O 1
ATOM 573 N N . GLY A 1 74 ? -18.322 7.637 -9.788 1.00 82.62 74 GLY A N 1
ATOM 574 C CA . GLY A 1 74 ? -18.232 6.226 -9.411 1.00 82.62 74 GLY A CA 1
ATOM 575 C C . GLY A 1 74 ? -17.423 5.361 -10.379 1.00 82.62 74 GLY A C 1
ATOM 576 O O . GLY A 1 74 ? -17.404 4.144 -10.219 1.00 82.62 74 GLY A O 1
ATOM 577 N N . GLN A 1 75 ? -16.731 5.951 -11.362 1.00 89.50 75 GLN A N 1
ATOM 578 C CA . GLN A 1 75 ? -15.759 5.194 -12.149 1.00 89.50 75 GLN A CA 1
ATOM 579 C C . GLN A 1 75 ? -14.627 4.729 -11.241 1.00 89.50 75 GLN A C 1
ATOM 581 O O . GLN A 1 75 ? -14.137 5.516 -10.439 1.00 89.50 75 GLN A O 1
ATOM 586 N N . ALA A 1 76 ? -14.174 3.495 -11.411 1.00 90.88 76 ALA A N 1
ATOM 587 C CA . ALA A 1 76 ? -12.945 3.011 -10.806 1.00 90.88 76 ALA A CA 1
ATOM 588 C C . ALA A 1 76 ? -11.919 2.774 -11.908 1.00 90.88 76 ALA A C 1
ATOM 590 O O . ALA A 1 76 ? -12.251 2.223 -12.958 1.00 90.88 76 ALA A O 1
ATOM 591 N N . PHE A 1 77 ? -10.676 3.172 -11.674 1.00 91.06 77 PHE A N 1
ATOM 592 C CA . PHE A 1 77 ? -9.577 2.842 -12.569 1.00 91.06 77 PHE A CA 1
ATOM 593 C C . PHE A 1 77 ? -8.352 2.427 -11.767 1.00 91.06 77 PHE A C 1
ATOM 595 O O . PHE A 1 77 ? -8.040 3.007 -10.725 1.00 91.06 77 PHE A O 1
ATOM 602 N N . PHE A 1 78 ? -7.661 1.407 -12.268 1.00 93.62 78 PHE A N 1
ATOM 603 C CA . PHE A 1 78 ? -6.348 1.025 -11.775 1.00 93.62 78 PHE A CA 1
ATOM 604 C C . PHE A 1 78 ? -5.313 1.906 -12.453 1.00 93.62 78 PHE A C 1
ATOM 606 O O . PHE A 1 78 ? -5.209 1.912 -13.677 1.00 93.62 78 PHE A O 1
ATOM 613 N N . PHE A 1 79 ? -4.572 2.670 -11.659 1.00 92.44 79 PHE A N 1
ATOM 614 C CA . PHE A 1 79 ? -3.510 3.531 -12.166 1.00 92.44 79 PHE A CA 1
ATOM 615 C C . PHE A 1 79 ? -2.121 2.997 -11.835 1.00 92.44 79 PHE A C 1
ATOM 617 O O . PHE A 1 79 ? -1.158 3.478 -12.415 1.00 92.44 79 PHE A O 1
ATOM 624 N N . VAL A 1 80 ? -2.002 1.987 -10.969 1.00 93.62 80 VAL A N 1
ATOM 625 C CA . VAL A 1 80 ? -0.774 1.198 -10.810 1.00 93.62 80 VAL A CA 1
ATOM 626 C C . VAL A 1 80 ? -1.109 -0.280 -10.920 1.00 93.62 80 VAL A C 1
ATOM 628 O O . VAL A 1 80 ? -2.053 -0.743 -10.284 1.00 93.62 80 VAL A O 1
ATOM 631 N N . GLU A 1 81 ? -0.301 -1.005 -11.686 1.00 95.19 81 GLU A N 1
ATOM 632 C CA . GLU A 1 81 ? -0.228 -2.467 -11.696 1.00 95.19 81 GLU A CA 1
ATOM 633 C C . GLU A 1 81 ? 1.236 -2.863 -11.514 1.00 95.19 81 GLU A C 1
ATOM 635 O O . GLU A 1 81 ? 2.142 -2.273 -12.115 1.00 95.19 81 GLU A O 1
ATOM 640 N N . GLY A 1 82 ? 1.482 -3.878 -10.699 1.00 94.81 82 GLY A N 1
ATOM 641 C CA . GLY A 1 82 ? 2.814 -4.413 -10.504 1.00 94.81 82 GLY A CA 1
ATOM 642 C C . GLY A 1 82 ? 2.808 -5.617 -9.589 1.00 94.81 82 GLY A C 1
ATOM 643 O O . GLY A 1 82 ? 1.792 -6.290 -9.392 1.00 94.81 82 GLY A O 1
ATOM 644 N N . THR A 1 83 ? 3.962 -5.864 -8.998 1.00 95.88 83 THR A N 1
ATOM 645 C CA . THR A 1 83 ? 4.116 -6.883 -7.973 1.00 95.88 83 THR A CA 1
ATOM 646 C C . THR A 1 83 ? 4.819 -6.303 -6.752 1.00 95.88 83 THR A C 1
ATOM 648 O O . THR A 1 83 ? 5.383 -5.209 -6.806 1.00 95.88 83 THR A O 1
ATOM 651 N N . TRP A 1 84 ? 4.760 -7.002 -5.626 1.00 95.44 84 TRP A N 1
ATOM 652 C CA . TRP A 1 84 ? 5.417 -6.594 -4.394 1.00 95.44 84 TRP A CA 1
ATOM 653 C C . TRP A 1 84 ? 6.070 -7.785 -3.693 1.00 95.44 84 TRP A C 1
ATOM 655 O O . TRP A 1 84 ? 5.623 -8.927 -3.815 1.00 95.44 84 TRP A O 1
ATOM 665 N N . GLU A 1 85 ? 7.147 -7.513 -2.966 1.00 94.00 85 GLU A N 1
ATOM 666 C CA . GLU A 1 85 ? 7.881 -8.510 -2.190 1.00 94.00 85 GLU A CA 1
ATOM 667 C C . GLU A 1 85 ? 8.253 -7.936 -0.825 1.00 94.00 85 GLU A C 1
ATOM 669 O O . GLU A 1 85 ? 8.881 -6.879 -0.733 1.00 94.00 85 GLU A O 1
ATOM 674 N N . GLN A 1 86 ? 7.874 -8.637 0.243 1.00 94.31 86 GLN A N 1
ATOM 675 C CA . GLN A 1 86 ? 8.245 -8.252 1.600 1.00 94.31 86 GLN A CA 1
ATOM 676 C C . GLN A 1 86 ? 9.747 -8.448 1.830 1.00 94.31 86 GLN A C 1
ATOM 678 O O . GLN A 1 86 ? 10.266 -9.552 1.675 1.00 94.31 86 GLN A O 1
ATOM 683 N N . THR A 1 87 ? 10.426 -7.389 2.267 1.00 92.94 87 THR A N 1
ATOM 684 C CA . THR A 1 87 ? 11.876 -7.377 2.501 1.00 92.94 87 THR A CA 1
ATOM 685 C C . THR A 1 87 ? 12.241 -7.410 3.987 1.00 92.94 87 THR A C 1
ATOM 687 O O . THR A 1 87 ? 13.310 -7.901 4.337 1.00 92.94 87 THR A O 1
ATOM 690 N N . SER A 1 88 ? 11.357 -6.942 4.874 1.00 92.69 88 SER A N 1
ATOM 691 C CA . SER A 1 88 ? 11.467 -7.085 6.336 1.00 92.69 88 SER A CA 1
ATOM 692 C C . SER A 1 88 ? 10.081 -7.023 6.993 1.00 92.69 88 SER A C 1
ATOM 694 O O . SER A 1 88 ? 9.066 -6.926 6.307 1.00 92.69 88 SER A O 1
ATOM 696 N N . ASP A 1 89 ? 10.009 -7.044 8.324 1.00 91.88 89 ASP A N 1
ATOM 697 C CA . ASP A 1 89 ? 8.742 -6.923 9.065 1.00 91.88 89 ASP A CA 1
ATOM 698 C C . ASP A 1 89 ? 8.007 -5.598 8.803 1.00 91.88 89 ASP A C 1
ATOM 700 O O . ASP A 1 89 ? 6.787 -5.521 8.914 1.00 91.88 89 ASP A O 1
ATOM 704 N N . ASN A 1 90 ? 8.745 -4.554 8.421 1.00 95.06 90 ASN A N 1
ATOM 705 C CA . ASN A 1 90 ? 8.233 -3.203 8.203 1.00 95.06 90 ASN A CA 1
ATOM 706 C C . ASN A 1 90 ? 8.615 -2.610 6.836 1.00 95.06 90 ASN A C 1
ATOM 708 O O . ASN A 1 90 ? 8.383 -1.424 6.601 1.00 95.06 90 ASN A O 1
ATOM 712 N N . THR A 1 91 ? 9.176 -3.414 5.928 1.00 95.75 91 THR A N 1
ATOM 713 C CA . THR A 1 91 ? 9.512 -2.969 4.572 1.00 95.75 91 THR A CA 1
ATOM 714 C C . THR A 1 91 ? 9.105 -3.973 3.505 1.00 95.75 91 THR A C 1
ATOM 716 O O . THR A 1 91 ? 9.105 -5.188 3.725 1.00 95.75 91 THR A O 1
ATOM 719 N N . TYR A 1 92 ? 8.802 -3.453 2.321 1.00 95.81 92 TYR A N 1
ATOM 720 C CA . TYR A 1 92 ? 8.628 -4.237 1.106 1.00 95.81 92 TYR A CA 1
ATOM 721 C C . TYR A 1 92 ? 9.082 -3.433 -0.117 1.00 95.81 92 TYR A C 1
ATOM 723 O O . TYR A 1 92 ? 9.252 -2.215 -0.055 1.00 95.81 92 TYR A O 1
ATOM 731 N N . THR A 1 93 ? 9.295 -4.115 -1.237 1.00 95.19 93 THR A N 1
ATOM 732 C CA . THR A 1 93 ? 9.618 -3.488 -2.524 1.00 95.19 93 THR A CA 1
ATOM 733 C C . THR A 1 93 ? 8.445 -3.641 -3.480 1.00 95.19 93 THR A C 1
ATOM 735 O O . THR A 1 93 ? 7.903 -4.735 -3.617 1.00 95.19 93 THR A O 1
ATOM 738 N N . GLU A 1 94 ? 8.060 -2.557 -4.147 1.00 94.44 94 GLU A N 1
ATOM 739 C CA . GLU A 1 94 ? 7.124 -2.559 -5.272 1.00 94.44 94 GLU A CA 1
ATOM 740 C C . GLU A 1 94 ? 7.902 -2.618 -6.585 1.00 94.44 94 GLU A C 1
ATOM 742 O O . GLU A 1 94 ? 8.846 -1.858 -6.796 1.00 94.44 94 GLU A O 1
ATOM 747 N N . HIS A 1 95 ? 7.474 -3.496 -7.483 1.00 92.69 95 HIS A N 1
ATOM 748 C CA . HIS A 1 95 ? 7.942 -3.600 -8.856 1.00 92.69 95 HIS A CA 1
ATOM 749 C C . HIS A 1 95 ? 6.817 -3.113 -9.767 1.00 92.69 95 HIS A C 1
ATOM 751 O O . HIS A 1 95 ? 5.920 -3.872 -10.141 1.00 92.69 95 HIS A O 1
ATOM 757 N N . VAL A 1 96 ? 6.833 -1.819 -10.082 1.00 90.88 96 VAL A N 1
ATOM 758 C CA . VAL A 1 96 ? 5.771 -1.170 -10.854 1.00 90.88 96 VAL A CA 1
ATOM 759 C C . VAL A 1 96 ? 5.915 -1.549 -12.321 1.00 90.88 96 VAL A C 1
ATOM 761 O O . VAL A 1 96 ? 6.899 -1.192 -12.962 1.00 90.88 96 VAL A O 1
ATOM 764 N N . LYS A 1 97 ? 4.918 -2.236 -12.876 1.00 91.38 97 LYS A N 1
ATOM 765 C CA . LYS A 1 97 ? 4.852 -2.581 -14.303 1.00 91.38 97 LYS A CA 1
ATOM 766 C C . LYS A 1 97 ? 4.190 -1.464 -15.104 1.00 91.38 97 LYS A C 1
ATOM 768 O O . LYS A 1 97 ? 4.635 -1.117 -16.193 1.00 91.38 97 LYS A O 1
ATOM 773 N N . THR A 1 98 ? 3.122 -0.882 -14.571 1.00 89.12 98 THR A N 1
ATOM 774 C CA . THR A 1 98 ? 2.360 0.178 -15.236 1.00 89.12 98 THR A CA 1
ATOM 775 C C . THR A 1 98 ? 2.003 1.264 -14.239 1.00 89.12 98 THR A C 1
ATOM 777 O O . THR A 1 98 ? 1.620 0.959 -13.112 1.00 89.12 98 THR A O 1
ATOM 78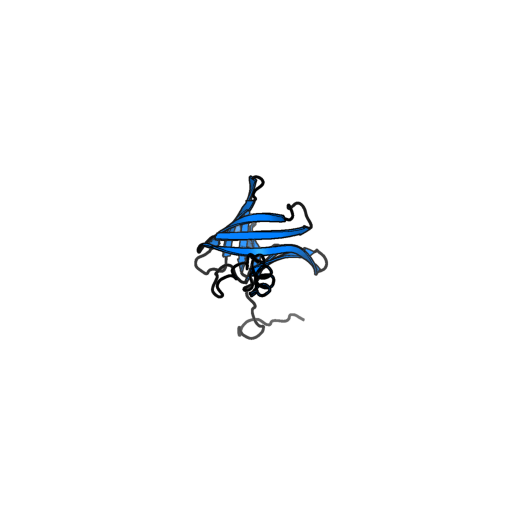0 N N . HIS A 1 99 ? 2.122 2.521 -14.671 1.00 88.00 99 HIS A N 1
ATOM 781 C CA . HIS A 1 99 ? 1.671 3.687 -13.925 1.00 88.00 99 HIS A CA 1
ATOM 782 C C . HIS A 1 99 ? 0.939 4.650 -14.873 1.00 88.00 99 HIS A C 1
ATOM 784 O O . HIS A 1 99 ? 1.560 5.294 -15.715 1.00 88.00 99 HIS A O 1
ATOM 790 N N . LEU A 1 100 ? -0.383 4.757 -14.751 1.00 82.00 100 LEU A N 1
ATOM 791 C CA . LEU A 1 100 ? -1.216 5.671 -15.533 1.00 82.00 100 LEU A CA 1
ATOM 792 C C . LEU A 1 100 ? -1.319 7.003 -14.777 1.00 82.00 100 LEU A C 1
ATOM 794 O O . LEU A 1 100 ? -2.207 7.203 -13.957 1.00 82.00 100 LEU A O 1
ATOM 798 N N . GLY A 1 101 ? -0.350 7.896 -14.975 1.00 73.81 101 GLY A N 1
ATOM 799 C CA . GLY A 1 101 ? -0.283 9.184 -14.280 1.00 73.81 101 GLY A CA 1
ATOM 800 C C . GLY A 1 101 ? 1.096 9.821 -14.416 1.00 73.81 101 GLY A C 1
ATOM 801 O O . GLY A 1 101 ? 1.750 9.653 -15.438 1.00 73.81 101 GLY A O 1
ATOM 802 N N . THR A 1 102 ? 1.553 10.521 -13.379 1.00 64.25 102 THR A N 1
ATOM 803 C CA . THR A 1 102 ? 2.885 11.158 -13.338 1.00 64.25 102 THR A CA 1
ATOM 804 C C . THR A 1 102 ? 4.005 10.245 -12.832 1.00 64.25 102 THR A C 1
ATOM 806 O O . THR A 1 102 ? 5.164 10.648 -12.840 1.00 64.25 102 THR A O 1
ATOM 809 N N . GLY A 1 103 ? 3.681 9.042 -12.356 1.00 67.00 103 GLY A N 1
ATOM 810 C CA . GLY A 1 103 ? 4.672 8.083 -11.874 1.00 67.00 103 GLY A CA 1
ATOM 811 C C . GLY A 1 103 ? 5.408 7.371 -13.008 1.00 67.00 103 GLY A C 1
ATOM 812 O O . GLY A 1 103 ? 4.937 7.309 -14.143 1.00 67.00 103 GLY A O 1
ATOM 813 N N . ILE A 1 104 ? 6.575 6.814 -12.683 1.00 67.81 104 ILE A N 1
ATOM 814 C CA . ILE A 1 104 ? 7.470 6.201 -13.666 1.00 67.81 104 ILE A CA 1
ATOM 815 C C . ILE A 1 104 ? 7.178 4.693 -13.768 1.00 67.81 104 ILE A C 1
ATOM 817 O O . ILE A 1 104 ? 7.404 3.964 -12.795 1.00 67.81 104 ILE A O 1
ATOM 821 N N . PRO A 1 105 ? 6.701 4.180 -14.919 1.00 75.94 105 PRO A N 1
ATOM 822 C CA . PRO A 1 105 ? 6.539 2.741 -15.122 1.00 75.94 105 PRO A CA 1
ATOM 823 C C . PRO A 1 105 ? 7.900 2.027 -15.112 1.00 75.94 105 PRO A C 1
ATOM 825 O O .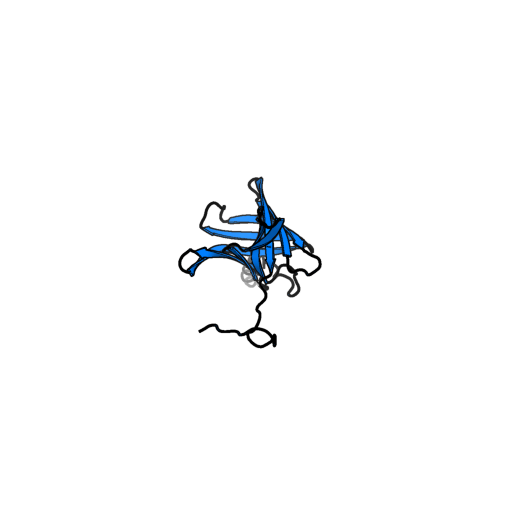 PRO A 1 105 ? 8.929 2.639 -15.381 1.00 75.94 105 PRO A O 1
ATOM 828 N N . ASN A 1 106 ? 7.914 0.717 -14.851 1.00 78.81 106 ASN A N 1
ATOM 829 C CA . ASN A 1 106 ? 9.131 -0.108 -14.775 1.00 78.81 106 ASN A CA 1
ATOM 830 C C . ASN A 1 106 ? 10.130 0.342 -13.692 1.00 78.81 106 ASN A C 1
ATOM 832 O O . ASN A 1 106 ? 11.342 0.193 -13.848 1.00 78.81 106 ASN A O 1
ATOM 836 N N . THR A 1 107 ? 9.613 0.867 -12.581 1.00 84.19 107 THR A N 1
ATOM 837 C CA . THR A 1 107 ? 10.408 1.389 -11.461 1.00 84.19 107 THR A CA 1
ATOM 838 C C . THR A 1 107 ? 10.288 0.492 -10.237 1.00 84.19 107 THR A C 1
ATOM 840 O O . THR A 1 107 ? 9.255 -0.145 -10.009 1.00 84.19 107 THR A O 1
ATOM 843 N N . LYS A 1 108 ? 11.353 0.455 -9.430 1.00 90.31 108 LYS A N 1
ATOM 844 C CA . LYS A 1 108 ? 11.312 -0.114 -8.082 1.00 90.31 108 LYS A CA 1
ATOM 845 C C . LYS A 1 108 ? 11.026 0.984 -7.064 1.00 90.31 108 LYS A C 1
ATOM 847 O O . LYS A 1 108 ? 11.738 1.990 -7.036 1.00 90.31 108 LYS A O 1
ATOM 852 N N . CYS A 1 109 ? 10.040 0.761 -6.205 1.00 89.88 109 CYS A N 1
ATOM 853 C CA . CYS A 1 109 ? 9.766 1.637 -5.069 1.00 89.88 109 CYS A CA 1
ATOM 854 C C . CYS A 1 109 ? 10.030 0.879 -3.771 1.00 89.88 109 CYS A C 1
ATOM 856 O O . CYS A 1 109 ? 9.486 -0.200 -3.548 1.00 89.88 109 CYS A O 1
ATOM 858 N N . TYR A 1 110 ? 10.869 1.448 -2.912 1.00 93.81 110 TYR A N 1
ATOM 859 C CA . TYR A 1 110 ? 11.156 0.895 -1.594 1.00 93.81 110 TYR A CA 1
ATOM 860 C C . TYR A 1 110 ? 10.188 1.494 -0.585 1.00 93.81 110 TYR A C 1
ATOM 862 O O . TYR A 1 110 ? 10.126 2.717 -0.430 1.00 93.81 110 TYR A O 1
ATOM 870 N N . MET A 1 111 ? 9.439 0.628 0.085 1.00 95.94 111 MET A N 1
ATOM 871 C CA . MET A 1 111 ? 8.362 1.003 0.988 1.00 95.94 111 MET A CA 1
ATOM 872 C C . MET A 1 111 ? 8.759 0.684 2.423 1.00 95.94 111 MET A C 1
ATOM 874 O O . MET A 1 111 ? 9.129 -0.448 2.729 1.00 95.94 111 MET A O 1
ATOM 878 N N . THR A 1 112 ? 8.622 1.665 3.312 1.00 96.94 112 THR A N 1
ATOM 879 C CA . THR A 1 112 ? 8.791 1.490 4.760 1.00 96.94 112 THR A CA 1
ATOM 880 C C . THR A 1 112 ? 7.507 1.891 5.460 1.00 96.94 112 THR A C 1
ATOM 882 O O . THR A 1 112 ? 7.045 3.016 5.286 1.00 96.94 112 THR A O 1
ATOM 885 N N . TRP A 1 113 ? 6.926 0.992 6.251 1.00 96.69 113 TRP A N 1
ATOM 886 C CA . TRP A 1 113 ? 5.666 1.233 6.949 1.00 96.69 113 TRP A CA 1
ATOM 887 C C . TRP A 1 113 ? 5.858 1.245 8.458 1.00 96.69 113 TRP A C 1
ATOM 889 O O . TRP A 1 113 ? 6.584 0.433 9.027 1.00 96.69 113 TRP A O 1
ATOM 899 N N . LYS A 1 114 ? 5.154 2.157 9.120 1.00 96.94 114 LYS A N 1
ATOM 900 C CA . LYS A 1 114 ? 4.997 2.189 10.573 1.00 96.94 114 LYS A CA 1
ATOM 901 C C . LYS A 1 114 ? 3.524 2.002 10.892 1.00 96.94 114 LYS A C 1
ATOM 903 O O . LYS A 1 114 ? 2.734 2.909 10.638 1.00 96.94 114 LYS A O 1
ATOM 908 N N . PHE A 1 115 ? 3.170 0.827 11.398 1.00 95.12 115 PHE A N 1
ATOM 909 C CA . PHE A 1 115 ? 1.797 0.489 11.763 1.00 95.12 115 PHE A CA 1
ATOM 910 C C . PHE A 1 115 ? 1.402 1.122 13.105 1.00 95.12 115 PHE A C 1
ATOM 912 O O . PHE A 1 115 ? 2.247 1.309 13.980 1.00 95.12 115 PHE A O 1
ATOM 919 N N . SER A 1 116 ? 0.118 1.443 13.264 1.00 93.56 116 SER A N 1
ATOM 920 C CA . SER A 1 116 ? -0.496 1.680 14.574 1.00 93.56 116 SER A CA 1
ATOM 921 C C . SER A 1 116 ? -0.543 0.389 15.393 1.00 93.56 116 SER A C 1
ATOM 923 O O . SER A 1 116 ? -0.428 -0.705 14.842 1.00 93.56 116 SER A O 1
ATOM 925 N N . GLU A 1 117 ? -0.752 0.508 16.706 1.00 91.88 117 GLU A N 1
ATOM 926 C CA . GLU A 1 117 ? -0.828 -0.645 17.619 1.00 91.88 117 GLU A CA 1
ATOM 927 C C . GLU A 1 117 ? -1.900 -1.666 17.212 1.00 91.88 117 GLU A C 1
ATOM 929 O O . GLU A 1 117 ? -1.680 -2.869 17.308 1.00 91.88 117 GLU A O 1
ATOM 934 N N . ASP A 1 118 ? -3.041 -1.196 16.699 1.00 89.50 118 ASP A N 1
ATOM 935 C CA . ASP A 1 118 ? -4.136 -2.043 16.214 1.00 89.50 118 ASP A CA 1
ATOM 936 C C . ASP A 1 118 ? -3.914 -2.598 14.792 1.00 89.50 118 ASP A C 1
ATOM 938 O O . ASP A 1 118 ? -4.738 -3.361 14.289 1.00 89.50 118 ASP A O 1
ATOM 942 N N . GLY A 1 119 ? -2.831 -2.200 14.113 1.00 90.62 119 GLY A N 1
ATOM 943 C CA . GLY A 1 119 ? -2.524 -2.590 12.736 1.00 90.62 119 GLY A CA 1
ATOM 944 C C . GLY A 1 119 ? -3.485 -2.037 11.675 1.00 90.62 119 GLY A C 1
ATOM 945 O O . GLY A 1 119 ? -3.392 -2.428 10.509 1.00 90.62 119 GLY A O 1
ATOM 946 N N . LYS A 1 120 ? -4.410 -1.137 12.042 1.00 90.88 120 LYS A N 1
ATOM 947 C CA . LYS A 1 120 ? -5.441 -0.599 11.136 1.00 90.88 120 LYS A CA 1
ATOM 948 C C . LYS A 1 120 ? -5.026 0.681 10.432 1.00 90.88 120 LYS A C 1
ATOM 950 O O . LYS A 1 120 ? -5.698 1.104 9.494 1.00 90.88 120 LYS A O 1
ATOM 955 N N . LYS A 1 121 ? -3.931 1.308 10.851 1.00 92.69 121 LYS A N 1
ATOM 956 C CA . LYS A 1 121 ? -3.343 2.474 10.193 1.00 92.69 121 LYS A CA 1
ATOM 957 C C . LYS A 1 121 ? -1.859 2.248 9.980 1.00 92.69 121 LYS A C 1
ATOM 959 O O . LYS A 1 121 ? -1.210 1.541 10.747 1.00 92.69 121 LYS A O 1
ATOM 964 N N . ALA A 1 122 ? -1.315 2.877 8.953 1.00 94.88 122 ALA A N 1
ATOM 965 C CA . ALA A 1 122 ? 0.114 2.885 8.722 1.00 94.88 122 ALA A CA 1
ATOM 966 C C . ALA A 1 122 ? 0.569 4.209 8.122 1.00 94.88 122 ALA A C 1
ATOM 968 O O . ALA A 1 122 ? -0.090 4.765 7.247 1.00 94.88 122 ALA A O 1
ATOM 969 N N . ILE A 1 123 ? 1.725 4.687 8.571 1.00 95.31 123 ILE A N 1
ATOM 970 C CA . ILE A 1 123 ? 2.490 5.714 7.867 1.00 95.31 123 ILE A CA 1
ATOM 971 C C . ILE A 1 123 ? 3.433 4.978 6.918 1.00 95.31 123 ILE A C 1
ATOM 973 O O . ILE A 1 123 ? 4.310 4.245 7.375 1.00 95.31 123 ILE A O 1
ATOM 977 N N . ALA A 1 124 ? 3.244 5.161 5.617 1.00 94.56 124 ALA A N 1
ATOM 978 C CA . ALA A 1 124 ? 4.045 4.570 4.559 1.00 94.56 124 ALA A CA 1
ATOM 979 C C . ALA A 1 124 ? 4.958 5.633 3.946 1.00 94.56 124 ALA A C 1
ATOM 981 O O . ALA A 1 124 ? 4.490 6.633 3.412 1.00 94.56 124 ALA A O 1
ATOM 982 N N . THR A 1 125 ? 6.265 5.414 3.988 1.00 94.12 125 THR A N 1
ATOM 983 C CA . THR A 1 125 ? 7.235 6.228 3.254 1.00 94.12 125 THR A CA 1
ATOM 984 C C . THR A 1 125 ? 7.674 5.458 2.022 1.00 94.12 125 THR A C 1
ATOM 986 O O . THR A 1 125 ? 8.148 4.326 2.150 1.00 94.12 125 THR A O 1
ATOM 989 N N . TYR A 1 126 ? 7.553 6.074 0.847 1.00 89.81 126 TYR A N 1
ATOM 990 C CA . TYR A 1 126 ? 8.129 5.537 -0.379 1.00 89.81 126 TYR A CA 1
ATOM 991 C C . TYR A 1 126 ? 9.435 6.246 -0.727 1.00 89.81 126 TYR A C 1
ATOM 993 O O . TYR A 1 126 ? 9.613 7.445 -0.478 1.00 89.81 126 TYR A O 1
ATOM 1001 N N . LYS A 1 127 ? 10.352 5.493 -1.332 1.00 88.75 127 LYS A N 1
ATOM 1002 C CA . LYS A 1 127 ? 11.545 6.010 -2.004 1.00 88.75 127 LYS A CA 1
ATOM 1003 C C . LYS A 1 127 ? 11.675 5.341 -3.364 1.00 88.75 127 LYS A C 1
ATOM 1005 O O . LYS A 1 127 ? 11.810 4.119 -3.436 1.00 88.75 127 LYS A O 1
ATOM 1010 N N . SER A 1 128 ? 11.625 6.125 -4.429 1.00 80.12 128 SER A N 1
ATOM 1011 C CA . SER A 1 128 ? 11.852 5.652 -5.791 1.00 80.12 128 SER A CA 1
ATOM 1012 C C . SER A 1 128 ? 13.333 5.754 -6.156 1.00 80.12 128 SER A C 1
ATOM 1014 O O . SER A 1 128 ? 14.096 6.538 -5.587 1.00 80.12 128 SER A O 1
ATOM 1016 N N . THR A 1 129 ? 13.775 4.921 -7.097 1.00 76.88 129 THR A N 1
ATOM 1017 C CA . THR A 1 129 ? 15.183 4.867 -7.533 1.00 76.88 129 THR A CA 1
ATOM 1018 C C . THR A 1 129 ? 15.671 6.135 -8.239 1.00 76.88 129 THR A C 1
ATOM 1020 O O . THR A 1 129 ? 16.874 6.322 -8.372 1.00 76.88 129 THR A O 1
ATOM 1023 N N . ASP A 1 130 ? 14.761 6.999 -8.682 1.00 73.50 130 ASP A N 1
ATOM 1024 C CA . ASP A 1 130 ? 15.031 8.303 -9.303 1.00 73.50 130 ASP A CA 1
ATOM 1025 C C . ASP A 1 130 ? 15.226 9.444 -8.280 1.00 73.50 130 ASP A C 1
ATOM 1027 O O . ASP A 1 130 ? 15.435 10.591 -8.667 1.00 73.50 130 ASP A O 1
ATOM 1031 N N . GLY A 1 131 ? 15.170 9.142 -6.976 1.00 74.25 131 GLY A N 1
ATOM 1032 C CA . GLY A 1 131 ? 15.354 10.111 -5.894 1.00 74.25 131 GLY A CA 1
ATOM 1033 C C . GLY A 1 131 ? 14.059 10.706 -5.335 1.00 74.25 131 GLY A C 1
ATOM 1034 O O . GLY A 1 131 ? 14.120 11.476 -4.375 1.00 74.25 131 GLY A O 1
ATOM 1035 N N . GLY A 1 132 ? 12.892 10.338 -5.871 1.00 78.19 132 GLY A N 1
ATOM 1036 C CA . GLY A 1 132 ? 11.601 10.730 -5.310 1.00 78.19 132 GLY A CA 1
ATOM 1037 C C . GLY A 1 132 ? 11.346 10.111 -3.931 1.00 78.19 132 GLY A C 1
ATOM 1038 O O . GLY A 1 132 ? 11.622 8.935 -3.688 1.00 78.19 132 GLY A O 1
ATOM 1039 N N . SER A 1 133 ? 10.782 10.890 -3.008 1.00 84.62 133 SER A N 1
ATOM 1040 C CA . SER A 1 133 ? 10.268 10.367 -1.741 1.00 84.62 133 SER A CA 1
ATOM 1041 C C . SER A 1 133 ? 9.012 11.110 -1.319 1.00 84.62 133 SER A C 1
ATOM 1043 O O . SER A 1 133 ? 8.941 12.333 -1.429 1.00 84.62 133 SER A O 1
ATOM 1045 N N . SER A 1 134 ? 8.029 10.375 -0.810 1.00 87.50 134 SER A N 1
ATOM 1046 C CA . SER A 1 134 ? 6.908 10.963 -0.087 1.00 87.50 134 SER A CA 1
ATOM 1047 C C . SER A 1 134 ? 6.497 10.074 1.080 1.00 87.50 134 SER A C 1
ATOM 1049 O O . SER A 1 134 ? 6.966 8.943 1.242 1.00 87.50 134 SER A O 1
ATOM 1051 N N . THR A 1 135 ? 5.660 10.641 1.941 1.00 90.69 135 THR A N 1
ATOM 1052 C CA . THR A 1 135 ? 5.038 9.934 3.049 1.00 90.69 135 THR A CA 1
ATOM 1053 C C . THR A 1 135 ? 3.531 10.046 2.924 1.00 90.69 135 THR A C 1
ATOM 1055 O O . THR A 1 135 ? 2.986 11.129 2.722 1.00 90.69 135 THR A O 1
ATOM 1058 N N . GLU A 1 136 ? 2.880 8.907 3.077 1.00 91.56 136 GLU A N 1
ATOM 1059 C CA . GLU A 1 136 ? 1.456 8.696 2.908 1.00 91.56 136 GLU A CA 1
ATOM 1060 C C . GLU A 1 136 ? 0.901 8.010 4.159 1.00 91.56 136 GLU A C 1
ATOM 1062 O O . GLU A 1 136 ? 1.604 7.247 4.823 1.00 91.56 136 GLU A O 1
ATOM 1067 N N . ILE A 1 137 ? -0.359 8.266 4.505 1.00 93.50 137 ILE A N 1
ATOM 1068 C CA . ILE A 1 137 ? -1.038 7.569 5.596 1.00 93.50 137 ILE A CA 1
ATOM 1069 C C . ILE A 1 137 ? -2.120 6.681 4.989 1.00 93.50 137 ILE A C 1
ATOM 1071 O O . ILE A 1 137 ? -2.933 7.122 4.180 1.00 93.50 137 ILE A O 1
ATOM 1075 N N . TYR A 1 138 ? -2.129 5.419 5.390 1.00 95.25 138 TYR A N 1
ATOM 1076 C CA . TYR A 1 138 ? -3.079 4.423 4.929 1.00 95.25 138 TYR A CA 1
ATOM 1077 C C . TYR A 1 138 ? -3.914 3.894 6.087 1.00 95.25 138 TYR A C 1
ATOM 1079 O O . TYR A 1 138 ? -3.409 3.675 7.186 1.00 95.25 138 TYR A O 1
ATOM 1087 N N . CYS A 1 139 ? -5.190 3.652 5.814 1.00 94.62 139 CYS A N 1
ATOM 1088 C CA . CYS A 1 139 ? -6.145 3.034 6.718 1.00 94.62 139 CYS A CA 1
ATOM 1089 C C . CYS A 1 139 ? -6.587 1.694 6.116 1.00 94.62 139 CYS A C 1
ATOM 1091 O O . CYS A 1 139 ? -6.936 1.628 4.935 1.00 94.62 139 CYS A O 1
ATOM 1093 N N . LYS A 1 140 ? -6.548 0.614 6.898 1.00 94.56 140 LYS A N 1
ATOM 1094 C CA . LYS A 1 140 ? -6.907 -0.729 6.437 1.00 94.56 140 LYS A CA 1
ATOM 1095 C C . LYS A 1 140 ? -8.413 -0.799 6.205 1.00 94.56 140 LYS A C 1
ATOM 1097 O O . LYS A 1 140 ? -9.198 -0.424 7.072 1.00 94.56 140 LYS A O 1
ATOM 1102 N N . VAL A 1 141 ? -8.814 -1.269 5.030 1.00 92.88 141 VAL A N 1
ATOM 1103 C CA . VAL A 1 141 ? -10.223 -1.478 4.699 1.00 92.88 141 VAL A CA 1
ATOM 1104 C C . VAL A 1 141 ? -10.643 -2.831 5.252 1.00 92.88 141 VAL A C 1
ATOM 1106 O O . VAL A 1 141 ? -10.140 -3.874 4.833 1.00 92.88 141 VAL A O 1
ATOM 1109 N N . GLU A 1 142 ? -11.582 -2.809 6.189 1.00 86.50 142 GLU A N 1
ATOM 1110 C CA . GLU A 1 142 ? -12.187 -4.005 6.763 1.00 86.50 142 GLU A CA 1
ATOM 1111 C C . GLU A 1 142 ? -13.592 -4.186 6.186 1.00 86.50 142 GLU A C 1
ATOM 1113 O O . GLU A 1 142 ? -14.404 -3.259 6.164 1.00 86.50 142 GLU A O 1
ATOM 1118 N N . ALA A 1 143 ? -13.894 -5.392 5.705 1.00 71.00 143 ALA A N 1
ATOM 1119 C CA . ALA A 1 143 ? -15.247 -5.723 5.291 1.00 71.00 143 ALA A CA 1
ATOM 1120 C C . ALA A 1 143 ? -16.118 -5.907 6.539 1.00 71.00 143 ALA A C 1
ATOM 1122 O O . ALA A 1 143 ? -16.020 -6.919 7.232 1.00 71.00 143 ALA A O 1
ATOM 1123 N N . VAL A 1 144 ? -17.000 -4.949 6.806 1.00 63.31 144 VAL A N 1
ATOM 1124 C CA . VAL A 1 144 ? -18.078 -5.133 7.779 1.00 63.31 144 VAL A CA 1
ATOM 1125 C C . VAL A 1 144 ? -19.230 -5.813 7.049 1.00 63.31 144 VAL A C 1
ATOM 1127 O O . VAL A 1 144 ? -19.825 -5.232 6.142 1.00 63.31 144 VAL A O 1
ATOM 1130 N N . ARG A 1 145 ? -19.540 -7.064 7.407 1.00 53.69 145 ARG A N 1
ATOM 1131 C CA . ARG A 1 145 ? -20.745 -7.722 6.891 1.00 53.69 145 ARG A CA 1
ATOM 1132 C C . ARG A 1 145 ? -21.972 -7.024 7.487 1.00 53.69 145 ARG A C 1
ATOM 1134 O O . ARG A 1 145 ? -22.068 -6.933 8.713 1.00 53.69 145 ARG A O 1
ATOM 1141 N N . PRO A 1 146 ? -22.929 -6.560 6.667 1.00 52.72 146 PRO A N 1
ATOM 1142 C CA . PRO A 1 146 ? -24.208 -6.097 7.186 1.00 52.72 146 PRO A CA 1
ATOM 1143 C C . PRO A 1 146 ? -24.854 -7.212 8.023 1.00 52.72 146 PRO A C 1
ATOM 1145 O O . PRO A 1 146 ? -24.977 -8.341 7.549 1.00 52.72 146 PRO A O 1
ATOM 1148 N N . GLY A 1 147 ? -25.226 -6.909 9.270 1.00 56.97 147 GLY A N 1
ATOM 1149 C CA . GLY A 1 147 ? -25.910 -7.845 10.173 1.00 56.97 147 GLY A CA 1
ATOM 1150 C C . GLY A 1 147 ? -25.041 -8.574 11.207 1.00 56.97 147 GLY A C 1
ATOM 1151 O O . GLY A 1 147 ? -25.590 -9.344 11.987 1.00 56.97 147 GLY A O 1
ATOM 1152 N N . THR A 1 148 ? -23.723 -8.342 11.269 1.00 56.19 148 THR A N 1
ATOM 1153 C CA . THR A 1 148 ? -22.876 -8.899 12.353 1.00 56.19 148 THR A CA 1
ATOM 1154 C C . THR A 1 148 ? -22.641 -7.936 13.520 1.00 56.19 148 THR A C 1
ATOM 1156 O O . THR A 1 148 ? -22.114 -8.357 14.542 1.00 56.19 148 THR A O 1
ATOM 1159 N N . ASN A 1 149 ? -23.078 -6.679 13.397 1.00 47.75 149 ASN A N 1
ATOM 1160 C CA . ASN A 1 149 ? -23.262 -5.759 14.520 1.00 47.75 149 ASN A CA 1
ATOM 1161 C C . ASN A 1 149 ? -24.770 -5.553 14.707 1.00 47.75 149 ASN A C 1
ATOM 1163 O O . ASN A 1 149 ? -25.457 -5.186 13.754 1.00 47.75 149 ASN A O 1
ATOM 1167 N N . GLN A 1 150 ? -25.282 -5.820 15.912 1.00 47.03 150 GLN A N 1
ATOM 1168 C CA . GLN A 1 150 ? -26.708 -5.693 16.254 1.00 47.03 150 GLN A CA 1
ATOM 1169 C C . GLN A 1 150 ? -27.232 -4.251 16.215 1.00 47.03 150 GLN A C 1
ATOM 1171 O O . GLN A 1 150 ? -28.442 -4.049 16.223 1.00 47.03 150 GLN A O 1
ATOM 1176 N N . ASP A 1 151 ? -26.353 -3.261 16.085 1.00 51.19 151 ASP A N 1
ATOM 1177 C CA . ASP A 1 151 ? -26.736 -1.862 16.094 1.00 51.19 151 ASP A CA 1
ATOM 1178 C C . ASP A 1 151 ? -26.493 -1.227 14.723 1.00 51.19 151 ASP A C 1
ATOM 1180 O O . ASP A 1 151 ? -25.364 -1.150 14.238 1.00 51.19 151 ASP A O 1
ATOM 1184 N N . ASN A 1 152 ? -27.575 -0.681 14.163 1.00 43.88 152 ASN A N 1
ATOM 1185 C CA . ASN A 1 152 ? -27.610 0.345 13.113 1.00 43.88 152 ASN A CA 1
ATOM 1186 C C . ASN A 1 152 ? -27.842 -0.127 11.669 1.00 43.88 152 ASN A C 1
ATOM 1188 O O . ASN A 1 152 ? -27.054 0.138 10.765 1.00 43.88 152 ASN A O 1
ATOM 1192 N N . ILE A 1 153 ? -29.043 -0.654 11.419 1.00 39.25 153 ILE A N 1
ATOM 1193 C CA . ILE A 1 153 ? -29.786 -0.290 10.204 1.00 39.25 153 ILE A CA 1
ATOM 1194 C C . ILE A 1 153 ? -30.965 0.593 10.637 1.00 39.25 153 ILE A C 1
ATOM 1196 O O . ILE A 1 153 ? -32.040 0.104 10.972 1.00 39.25 153 ILE A O 1
ATOM 1200 N N . LYS A 1 154 ? -30.763 1.915 10.640 1.00 39.16 154 LYS A N 1
ATOM 1201 C CA . LYS A 1 154 ? -31.862 2.880 10.503 1.00 39.16 154 LYS A CA 1
ATOM 1202 C C . LYS A 1 154 ? -31.856 3.350 9.055 1.00 39.16 154 LYS A C 1
ATOM 1204 O O . LYS A 1 154 ? -31.079 4.224 8.691 1.00 39.16 154 LYS A O 1
ATOM 1209 N N . ILE A 1 155 ? -32.704 2.742 8.232 1.00 38.47 155 ILE A N 1
ATOM 1210 C CA . ILE A 1 155 ? -33.050 3.299 6.923 1.00 38.47 155 ILE A CA 1
ATOM 1211 C C . ILE A 1 155 ? -34.058 4.410 7.212 1.00 38.47 155 ILE A C 1
ATOM 1213 O O . ILE A 1 155 ? -35.196 4.132 7.593 1.00 38.47 155 ILE A O 1
ATOM 1217 N N . SER A 1 156 ? -33.630 5.668 7.112 1.00 40.19 156 SER A N 1
ATOM 1218 C CA . SER A 1 156 ? -34.574 6.778 6.996 1.00 40.19 156 SER A CA 1
ATOM 1219 C C . SER A 1 156 ? -35.287 6.656 5.650 1.00 40.19 156 SER A C 1
ATOM 1221 O O . SER A 1 156 ? -34.627 6.458 4.629 1.00 40.19 156 SER A O 1
ATOM 1223 N N . LYS A 1 157 ? -36.621 6.718 5.694 1.00 38.28 157 LYS A N 1
ATOM 1224 C CA . LYS A 1 157 ? -37.493 6.819 4.518 1.00 38.28 157 LYS A CA 1
ATOM 1225 C C . LYS A 1 157 ? -37.180 8.061 3.693 1.00 38.28 157 LYS A C 1
ATOM 1227 O O . LYS A 1 157 ? -36.793 9.075 4.315 1.00 38.28 157 LYS A O 1
#

pLDDT: mean 79.32, std 17.95, range [38.28, 97.38]

Radius of gyration: 22.63 Å; chains: 1; bounding box: 71×74×49 Å

Sequence (157 aa):
MKRKSILLSVLLMSVVSVFAQKAPKADSPFIGIWQYCGARINLEASTQEVTYASVFKILQPD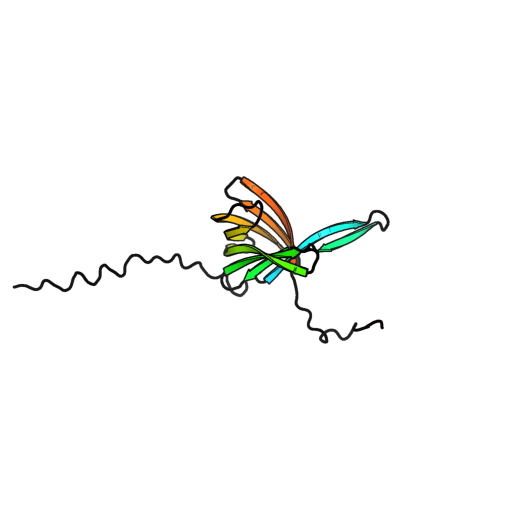GKLYNMQFGPKGQAFFFVEGTWEQTSDNTYTEHVKTHLGTGIPNTKCYMTWKFSEDGKKAIATYKST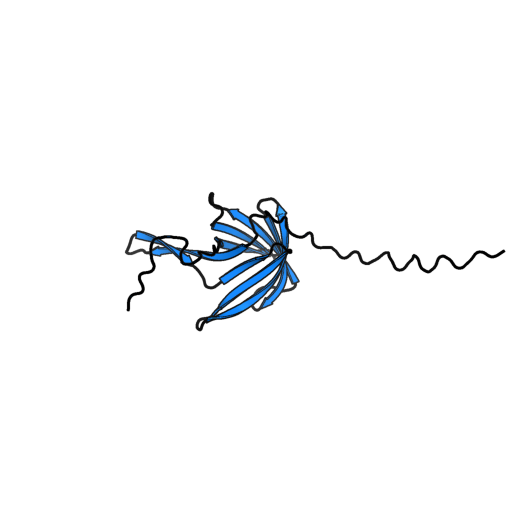DGGSSTEIYCKVEAVRPGTNQDNIKISK

Secondary structure (DSSP, 8-state):
----SSSSSSTTSS--------PPPTT-TT-EEEEEEEEEEETTTTEEEEEEEEEEEEE-TTSEEEEEEE-TTS-EEEEEEEEEEE-SSSEEEEEEEEESSSS-TTEEEEEEEEE-TTSSEEEEEEEETTS-EEEEEEEE-----TTSSSS------